Protein AF-A0A399EYM3-F1 (afdb_monomer)

Organism: NCBI:txid1644118

Foldseek 3Di:
DDWDWDDDPPDIDTDDDPVVCVVLVHDPPFDWDWDADPVGIDIHGPPPPDVVNVVVVVVCCVVCVVVVVVVVCVVVVVD

Nearest PDB structures (foldseek):
  1ub4-assembly1_C-2  TM=8.719E-01  e=4.014E-03  Escherichia coli
  2mrn-assembly1_B  TM=8.475E-01  e=4.275E-03  Escherichia coli K-12
  1mvf-assembly2_D  TM=8.726E-01  e=2.840E-02  Escherichia coli
  2mru-assembly1_A  TM=8.433E-01  e=5.688E-02  Escherichia coli K-12
  2ro4-assembly1_B  TM=8.204E-01  e=7.798E-02  Bacillus subtilis

Mean predicted aligned error: 10.33 Å

pLDDT: mean 88.5, std 7.73, range [59.69, 96.44]

Radius of gyration: 20.5 Å; Cα contacts (8 Å, |Δi|>4): 47; chains: 1; bounding box: 37×27×59 Å

Secondary structure (DSSP, 8-state):
----EEEETTEEEEPPPHHHHHHHT--TT--EEEEEETTEEEEEE--PPPHHHHHHHHHHHHHHHHHHHHHHHHHHT--

InterPro domains:
  IPR007159 SpoVT-AbrB domain [PF04014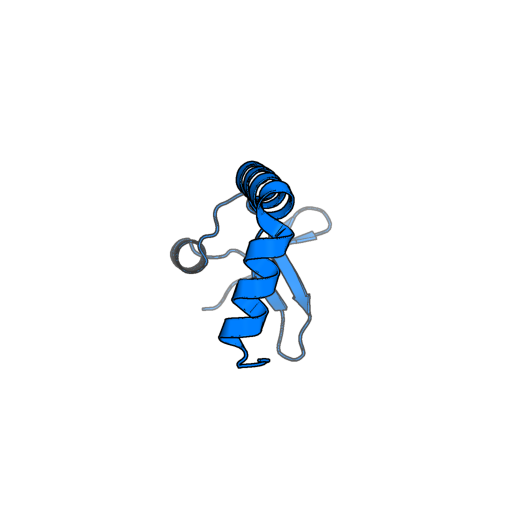] (8-47)
  I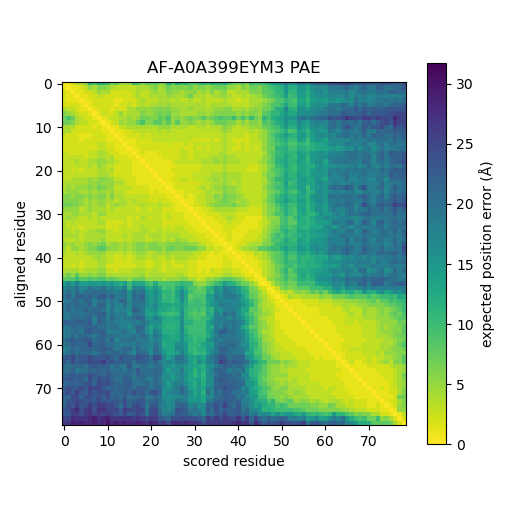PR007159 SpoVT-AbrB domain [PS51740] (3-48)
  IPR007159 SpoVT-AbrB domain [SM00966] (6-51)
  IPR007159 SpoVT-AbrB domain [TIGR01439] (14-47)
  IPR010916 TonB box, conserved site [PS00430] (1-37)
  IPR037914 SpoVT-AbrB domain superfamily [SSF89447] (1-50)

Solvent-accessible surface area (backbone atoms only — not comparable to full-atom values): 5156 Å² total; per-residue (Å²): 136,92,80,66,81,40,83,54,88,98,42,76,45,71,84,77,57,70,72,60,29,59,77,67,74,49,57,96,87,63,64,63,46,78,45,86,52,97,94,46,75,50,77,42,76,56,81,71,71,51,70,67,56,51,52,51,49,51,52,49,45,71,74,39,42,70,59,55,49,53,50,57,34,58,77,70,66,67,124

Structure (mmCIF, N/CA/C/O backbone):
data_AF-A0A399EYM3-F1
#
_entry.id   AF-A0A399EYM3-F1
#
loop_
_atom_site.group_PDB
_atom_site.id
_atom_site.type_symbol
_atom_site.label_atom_id
_atom_site.label_alt_id
_atom_site.label_comp_id
_atom_site.label_asym_id
_atom_site.label_entity_id
_atom_site.label_seq_id
_atom_site.pdbx_PDB_ins_code
_atom_site.Cartn_x
_atom_site.Cartn_y
_atom_site.Cartn_z
_atom_site.occupancy
_atom_site.B_iso_or_equiv
_atom_site.auth_seq_id
_atom_site.auth_comp_id
_atom_site.auth_asym_id
_atom_site.auth_atom_id
_atom_site.pdbx_PDB_model_num
ATOM 1 N N . MET A 1 1 ? -13.305 -8.158 9.600 1.00 79.19 1 MET A N 1
ATOM 2 C CA . MET A 1 1 ? -12.510 -8.063 10.848 1.00 79.19 1 MET A CA 1
ATOM 3 C C . MET A 1 1 ? -12.677 -6.661 11.418 1.00 79.19 1 MET A C 1
ATOM 5 O O . MET A 1 1 ? -12.565 -5.721 10.647 1.00 79.19 1 MET A O 1
ATOM 9 N N . LYS A 1 2 ? -12.985 -6.503 12.712 1.00 88.38 2 LYS A N 1
ATOM 10 C CA . LYS A 1 2 ? -13.116 -5.175 13.344 1.00 88.38 2 LYS A CA 1
ATOM 11 C C . LYS A 1 2 ? -11.768 -4.736 13.934 1.00 88.38 2 LYS A C 1
ATOM 13 O O . LYS A 1 2 ? -11.017 -5.572 14.446 1.00 88.38 2 LYS A O 1
ATOM 18 N N . ARG A 1 3 ? -11.458 -3.444 13.831 1.00 92.88 3 ARG A N 1
ATOM 19 C CA . ARG A 1 3 ? -10.244 -2.801 14.355 1.00 92.88 3 ARG A CA 1
ATOM 20 C C . ARG A 1 3 ? -10.600 -1.432 14.926 1.00 92.88 3 ARG A C 1
ATOM 22 O O . ARG A 1 3 ? -11.607 -0.853 14.531 1.00 92.88 3 ARG A O 1
ATOM 29 N N . THR A 1 4 ? -9.769 -0.946 15.838 1.00 94.88 4 THR A N 1
ATOM 30 C CA . THR A 1 4 ? -9.927 0.363 16.479 1.00 94.88 4 THR A CA 1
ATOM 31 C C . THR A 1 4 ? -8.830 1.292 15.987 1.00 94.88 4 THR A C 1
ATOM 33 O O . THR A 1 4 ? -7.696 0.860 15.773 1.00 94.88 4 THR A O 1
ATOM 36 N N . LEU A 1 5 ? -9.183 2.559 15.806 1.00 94.94 5 LEU A N 1
ATOM 37 C CA . LEU A 1 5 ? -8.246 3.618 15.475 1.00 94.94 5 LEU A CA 1
ATOM 38 C C . LEU A 1 5 ? -7.424 4.005 16.709 1.00 94.94 5 LEU A C 1
ATOM 40 O O . LEU A 1 5 ? -7.960 4.144 17.808 1.00 94.94 5 LEU A O 1
ATOM 44 N N . LEU A 1 6 ? -6.120 4.164 16.519 1.00 95.62 6 LEU A N 1
ATOM 45 C CA . LEU A 1 6 ? -5.158 4.527 17.553 1.00 95.62 6 LEU A CA 1
ATOM 46 C C . LEU A 1 6 ? -4.607 5.919 17.261 1.00 95.62 6 LEU A C 1
ATOM 48 O O . LEU A 1 6 ? -4.295 6.226 16.113 1.00 95.62 6 LEU A O 1
ATOM 52 N N . SER A 1 7 ? -4.447 6.741 18.295 1.00 94.50 7 SER A N 1
ATOM 53 C CA . SER A 1 7 ? -3.772 8.033 18.160 1.00 94.50 7 SER A CA 1
ATOM 54 C C . SER A 1 7 ? -2.253 7.839 18.148 1.00 94.50 7 SER A C 1
ATOM 56 O O . SER A 1 7 ? -1.697 7.202 19.044 1.00 94.50 7 SER A O 1
ATOM 58 N N . LEU A 1 8 ? -1.590 8.384 17.130 1.00 91.38 8 LEU A N 1
ATOM 59 C CA . LEU A 1 8 ? -0.138 8.443 16.977 1.00 91.38 8 LEU A CA 1
ATOM 60 C C . LEU A 1 8 ? 0.271 9.898 16.725 1.00 91.38 8 LEU A C 1
ATOM 62 O O . LEU A 1 8 ? 0.345 10.361 15.585 1.00 91.38 8 LEU A O 1
ATOM 66 N N . GLY A 1 9 ? 0.532 10.633 17.807 1.00 91.94 9 GLY A N 1
ATOM 67 C CA . GLY A 1 9 ? 0.865 12.055 17.739 1.00 91.94 9 GLY A CA 1
ATOM 68 C C . GLY A 1 9 ? -0.302 12.870 17.181 1.00 91.94 9 GLY A C 1
ATOM 69 O O . GLY A 1 9 ? -1.377 12.882 17.770 1.00 91.94 9 GLY A O 1
ATOM 70 N N . ASN A 1 10 ? -0.084 13.539 16.046 1.00 93.88 10 ASN A N 1
ATOM 71 C CA . ASN A 1 10 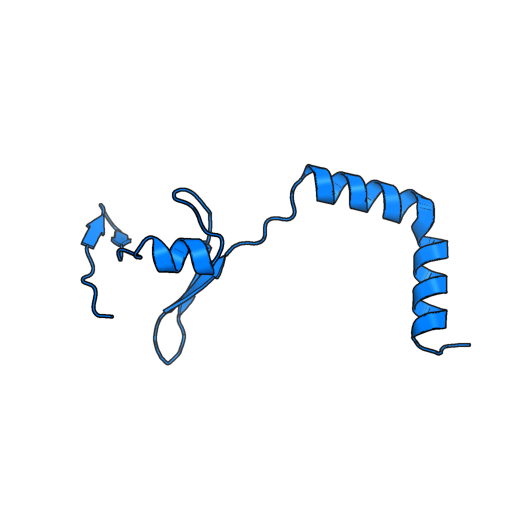? -1.128 14.290 15.337 1.00 93.88 10 ASN A CA 1
ATOM 72 C C . ASN A 1 10 ? -1.854 13.458 14.259 1.00 93.88 10 ASN A C 1
ATOM 74 O O . ASN A 1 10 ? -2.618 13.997 13.462 1.00 93.88 10 ASN A O 1
ATOM 78 N N . SER A 1 11 ? -1.587 12.153 14.203 1.00 91.44 11 SER A N 1
ATOM 79 C CA . SER A 1 11 ? -2.129 11.243 13.196 1.00 91.44 11 SER A CA 1
ATOM 80 C C . SER A 1 11 ? -2.890 10.096 13.847 1.00 91.44 11 SER A C 1
ATOM 82 O O . SER A 1 11 ? -2.781 9.838 15.044 1.00 91.44 11 SER A O 1
ATOM 84 N N . THR A 1 12 ? -3.666 9.382 13.038 1.00 93.56 12 THR A N 1
ATOM 85 C CA . THR A 1 12 ? -4.394 8.187 13.461 1.00 93.56 12 THR A CA 1
ATOM 86 C C . THR A 1 12 ? -3.887 6.975 12.689 1.00 93.56 12 THR A C 1
ATOM 88 O O . THR A 1 12 ? -3.656 7.065 11.486 1.00 93.56 12 THR A O 1
ATOM 91 N N . ALA A 1 13 ? -3.731 5.841 13.366 1.00 92.12 13 ALA A N 1
ATOM 92 C CA . ALA A 1 13 ? -3.341 4.576 12.756 1.00 92.12 13 ALA A CA 1
ATOM 93 C C . ALA A 1 13 ? -4.369 3.470 12.998 1.00 92.12 13 ALA A C 1
ATOM 95 O O . ALA A 1 13 ? -5.123 3.487 13.969 1.00 92.12 13 ALA A O 1
ATOM 96 N N . VAL A 1 14 ? -4.353 2.470 12.118 1.00 93.81 14 VAL A N 1
ATOM 97 C CA . VAL A 1 14 ? -5.103 1.219 12.256 1.00 93.81 14 VAL A CA 1
ATOM 98 C C . VAL A 1 14 ? -4.134 0.046 12.172 1.00 93.81 14 VAL A C 1
ATOM 100 O O . VAL A 1 14 ? -3.190 0.064 11.385 1.00 93.81 14 VAL A O 1
ATOM 103 N N . THR A 1 15 ? -4.347 -0.984 12.989 1.00 92.62 15 THR A N 1
ATOM 104 C CA . THR A 1 15 ? -3.485 -2.169 12.998 1.00 92.62 15 THR A CA 1
ATOM 105 C C . THR A 1 15 ? -3.948 -3.205 11.977 1.00 92.62 15 THR A C 1
ATOM 107 O O . THR A 1 15 ? -5.082 -3.699 12.019 1.00 92.62 15 THR A O 1
ATOM 110 N N . LEU A 1 16 ? -3.042 -3.571 11.070 1.00 91.31 16 LEU A N 1
ATOM 111 C CA . LEU A 1 16 ? -3.236 -4.641 10.095 1.00 91.31 16 LEU A CA 1
ATOM 112 C C . LEU A 1 16 ? -2.608 -5.936 10.634 1.00 91.31 16 LEU A C 1
ATOM 114 O O . LEU A 1 16 ? -1.514 -5.887 11.196 1.00 91.31 16 LEU A O 1
ATOM 118 N N . PRO A 1 17 ? -3.297 -7.083 10.539 1.00 92.06 17 PRO A N 1
ATOM 119 C CA . PRO A 1 17 ? -2.763 -8.339 11.035 1.00 92.06 17 PRO A CA 1
ATOM 120 C C . PRO A 1 17 ? -1.671 -8.883 10.090 1.00 92.06 17 PRO A C 1
ATOM 122 O O . PRO A 1 17 ? -1.719 -8.595 8.890 1.00 92.06 17 PRO A O 1
ATOM 125 N N . PRO A 1 18 ? -0.713 -9.681 10.598 1.00 90.94 18 PRO A N 1
ATOM 126 C CA . PRO A 1 18 ? 0.403 -10.192 9.798 1.00 90.94 18 PRO A CA 1
ATOM 127 C C . PRO A 1 18 ? -0.025 -10.983 8.556 1.00 90.94 18 PRO A C 1
ATOM 129 O O . PRO A 1 18 ? 0.548 -10.792 7.490 1.00 90.94 18 PRO A O 1
ATOM 132 N N . ASP A 1 19 ? -1.084 -11.792 8.653 1.00 92.88 19 ASP A N 1
ATOM 133 C CA . ASP A 1 19 ? -1.600 -12.586 7.529 1.00 92.88 19 ASP A CA 1
ATOM 134 C C . ASP A 1 19 ? -2.093 -11.713 6.363 1.00 92.88 19 ASP A C 1
ATOM 136 O O . ASP A 1 19 ? -1.967 -12.082 5.195 1.00 92.88 19 ASP A O 1
ATOM 140 N N . LEU A 1 20 ? -2.630 -10.524 6.657 1.00 90.62 20 LEU A N 1
ATOM 141 C CA . LEU A 1 20 ? -3.051 -9.580 5.625 1.00 90.62 20 LEU A CA 1
ATOM 142 C C . LEU A 1 20 ? -1.843 -8.929 4.946 1.00 90.62 20 LEU A C 1
ATOM 144 O O . LEU A 1 20 ? -1.870 -8.726 3.734 1.00 90.62 20 LEU A O 1
ATOM 148 N N . LEU A 1 21 ? -0.796 -8.621 5.715 1.00 90.25 21 LEU A N 1
ATOM 149 C CA . LEU A 1 21 ? 0.447 -8.066 5.184 1.00 90.25 21 LEU A CA 1
ATOM 150 C C . LEU A 1 21 ? 1.134 -9.066 4.247 1.00 90.25 21 LEU A C 1
ATOM 152 O O . LEU A 1 21 ? 1.458 -8.702 3.120 1.00 90.25 21 LEU A O 1
ATOM 156 N N . GLU A 1 22 ? 1.235 -10.337 4.644 1.00 89.38 22 GLU A N 1
ATOM 157 C CA . GLU A 1 22 ? 1.802 -11.405 3.808 1.00 89.38 22 GLU A CA 1
ATOM 158 C C . GLU A 1 22 ? 1.048 -11.566 2.483 1.00 89.38 22 GLU A C 1
ATOM 160 O O . GLU A 1 22 ? 1.660 -11.620 1.416 1.00 89.38 22 GLU A O 1
ATOM 165 N N . ARG A 1 23 ? -0.291 -11.569 2.520 1.00 88.69 23 ARG A N 1
ATOM 166 C CA . ARG A 1 23 ? -1.125 -11.671 1.308 1.00 88.69 23 ARG A CA 1
ATOM 167 C C . ARG A 1 23 ? -0.949 -10.494 0.351 1.00 88.69 23 ARG A C 1
ATOM 169 O O . ARG A 1 23 ? -1.150 -10.660 -0.850 1.00 88.69 23 ARG A O 1
ATOM 176 N N . LEU A 1 24 ? -0.615 -9.318 0.877 1.00 85.44 24 LEU A N 1
ATOM 177 C CA . LEU A 1 24 ? -0.358 -8.109 0.095 1.00 85.44 24 LEU A CA 1
ATOM 178 C C . LEU A 1 24 ? 1.128 -7.932 -0.257 1.00 85.44 24 LEU A C 1
ATOM 180 O O . LEU A 1 24 ? 1.461 -6.989 -0.972 1.00 85.44 24 LEU A O 1
ATOM 184 N N . GLY A 1 25 ? 2.007 -8.824 0.219 1.00 86.12 25 GLY A N 1
ATOM 185 C CA . GLY A 1 25 ? 3.456 -8.707 0.057 1.00 86.12 25 GLY A CA 1
ATOM 186 C C . GLY A 1 25 ? 4.046 -7.478 0.751 1.00 86.12 25 GLY A C 1
ATOM 187 O O . GLY A 1 25 ? 5.03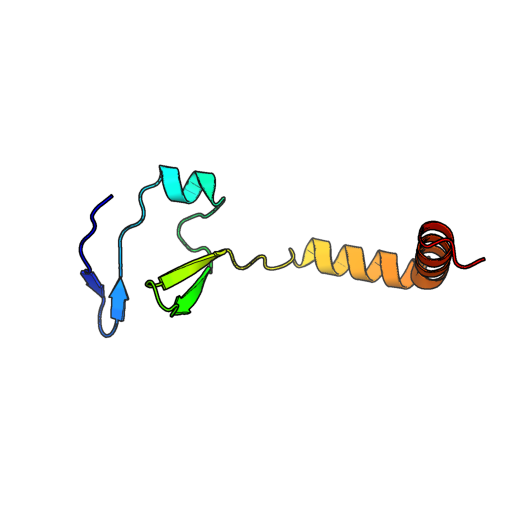5 -6.934 0.268 1.00 86.12 25 GLY A O 1
ATOM 188 N N . LEU A 1 26 ? 3.416 -7.017 1.834 1.00 87.06 26 LEU A N 1
ATOM 189 C CA . LEU A 1 26 ? 3.824 -5.850 2.611 1.00 87.06 26 LEU A CA 1
ATOM 190 C C . LEU A 1 26 ? 4.596 -6.265 3.863 1.00 87.06 26 LEU A C 1
ATOM 192 O O . LEU A 1 26 ? 4.280 -7.263 4.508 1.00 87.06 26 LEU A O 1
ATOM 196 N N . HIS A 1 27 ? 5.552 -5.436 4.254 1.00 87.81 27 HIS A N 1
ATOM 197 C CA . HIS A 1 27 ? 6.335 -5.571 5.474 1.00 87.81 27 HIS A CA 1
ATOM 198 C C . HIS A 1 27 ? 6.288 -4.272 6.284 1.00 87.81 27 HIS A C 1
ATOM 200 O O . HIS A 1 27 ? 6.011 -3.188 5.768 1.00 87.81 27 HIS A O 1
ATOM 206 N N . SER A 1 28 ? 6.564 -4.367 7.586 1.00 84.19 28 SER A N 1
ATOM 207 C CA . SER A 1 28 ? 6.692 -3.184 8.439 1.00 84.19 28 SER A CA 1
ATOM 208 C C . SER A 1 28 ? 7.775 -2.249 7.899 1.00 84.19 28 SER A C 1
ATOM 210 O O . SER A 1 28 ? 8.933 -2.643 7.794 1.00 84.19 28 SER A O 1
ATOM 212 N N . GLY A 1 29 ? 7.398 -1.004 7.604 1.00 85.88 29 GLY A N 1
ATOM 213 C CA . GLY A 1 29 ? 8.286 -0.003 7.005 1.00 85.88 29 GLY A CA 1
ATOM 214 C C . GLY A 1 29 ? 8.077 0.205 5.503 1.00 85.88 29 GLY A C 1
ATOM 215 O O . GLY A 1 29 ? 8.591 1.186 4.969 1.00 85.88 29 GLY A O 1
ATOM 216 N N . ASP A 1 30 ? 7.289 -0.645 4.837 1.00 86.75 30 ASP A N 1
ATOM 217 C CA . ASP A 1 30 ? 6.930 -0.435 3.435 1.00 86.75 30 ASP A CA 1
ATOM 218 C C . ASP A 1 30 ? 6.035 0.797 3.266 1.00 86.75 30 ASP A C 1
ATOM 220 O O . ASP A 1 30 ? 5.190 1.124 4.105 1.00 86.75 30 ASP A O 1
ATOM 224 N N . THR A 1 31 ? 6.216 1.486 2.140 1.00 88.44 31 THR A N 1
ATOM 225 C CA . THR A 1 31 ? 5.384 2.634 1.773 1.00 88.44 31 THR A CA 1
ATOM 226 C C . THR A 1 31 ? 4.132 2.156 1.043 1.00 88.44 31 THR A C 1
ATOM 228 O O . THR A 1 31 ? 4.197 1.347 0.115 1.00 88.44 31 THR A O 1
ATOM 231 N N . VAL A 1 32 ? 2.983 2.691 1.444 1.00 91.00 32 VAL A N 1
ATOM 232 C CA . VAL A 1 32 ? 1.680 2.407 0.839 1.00 91.00 32 VAL A CA 1
ATOM 233 C C . VAL A 1 32 ? 1.015 3.702 0.395 1.00 91.00 32 VAL A C 1
ATOM 235 O O . VAL A 1 32 ? 1.213 4.756 0.997 1.00 91.00 32 VAL A O 1
ATOM 238 N N . GLU A 1 33 ? 0.217 3.613 -0.659 1.00 91.44 33 GLU A N 1
ATOM 239 C CA . GLU A 1 33 ? -0.689 4.672 -1.079 1.00 91.44 33 GLU A CA 1
ATOM 240 C C . GLU A 1 33 ? -2.032 4.489 -0.366 1.00 91.44 33 GLU A C 1
ATOM 242 O O . GLU A 1 33 ? -2.535 3.367 -0.251 1.00 91.44 33 GLU A O 1
ATOM 247 N N . VAL A 1 34 ? -2.588 5.591 0.136 1.00 92.62 34 VAL A N 1
ATOM 248 C CA . VAL A 1 34 ? -3.838 5.621 0.899 1.00 92.62 34 VAL A CA 1
ATOM 249 C C . VAL A 1 34 ? -4.788 6.598 0.220 1.00 92.62 34 VAL A C 1
ATOM 251 O O . VAL A 1 34 ? -4.461 7.773 0.070 1.00 92.62 34 VAL A O 1
ATOM 254 N N . GLU A 1 35 ? -5.962 6.116 -0.170 1.00 94.81 35 GLU A N 1
ATOM 255 C CA . GLU A 1 35 ? -6.958 6.879 -0.920 1.00 94.81 35 GLU A CA 1
ATOM 256 C C . GLU A 1 35 ? -8.333 6.770 -0.252 1.00 94.81 35 GLU A C 1
ATOM 258 O O . GLU A 1 35 ? -8.751 5.685 0.160 1.00 94.81 35 GLU A O 1
ATOM 263 N N . ALA A 1 36 ? -9.037 7.897 -0.128 1.00 95.25 36 ALA A N 1
ATOM 264 C CA . ALA A 1 36 ? -10.419 7.909 0.335 1.00 95.25 36 ALA A CA 1
ATOM 265 C C . ALA A 1 36 ? -11.360 7.549 -0.823 1.00 95.25 36 ALA A C 1
ATOM 267 O O . ALA A 1 36 ? -11.261 8.100 -1.913 1.00 95.25 36 ALA A O 1
ATOM 268 N N . THR A 1 37 ? -12.286 6.640 -0.559 1.00 96.31 37 THR A N 1
ATOM 269 C CA . THR A 1 37 ? -13.293 6.126 -1.494 1.00 96.31 37 THR A CA 1
ATOM 270 C C . THR A 1 37 ? -14.684 6.295 -0.881 1.00 96.31 37 THR A C 1
ATOM 272 O O . THR A 1 3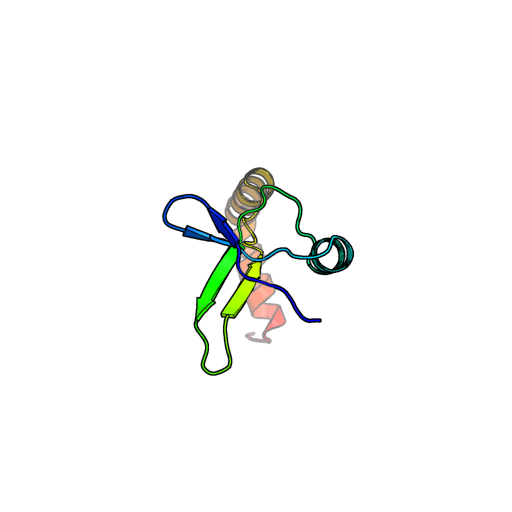7 ? -14.797 6.606 0.306 1.00 96.31 37 THR A O 1
ATOM 275 N N . GLU A 1 38 ? -15.747 6.068 -1.654 1.00 96.44 38 GLU A N 1
ATOM 276 C CA . GLU A 1 38 ? -17.131 6.188 -1.162 1.00 96.44 38 GLU A CA 1
ATOM 277 C C . GLU A 1 38 ? -17.426 5.238 0.014 1.00 96.44 38 GLU A C 1
ATOM 279 O O . GLU A 1 38 ? -18.129 5.610 0.952 1.00 96.44 38 GLU A O 1
ATOM 284 N N . ASP A 1 39 ? -16.816 4.051 0.008 1.00 94.06 39 ASP A N 1
ATOM 285 C CA . ASP A 1 39 ? -17.053 2.996 1.001 1.00 94.06 39 ASP A CA 1
ATOM 286 C C . ASP A 1 39 ? -15.998 2.942 2.121 1.00 94.06 39 ASP A C 1
ATOM 288 O O . ASP A 1 39 ? -16.064 2.091 3.013 1.00 94.06 39 ASP A O 1
ATOM 292 N N . GLY A 1 40 ? -14.997 3.828 2.094 1.00 93.19 40 GLY A N 1
ATOM 293 C CA . GLY A 1 40 ? -13.938 3.856 3.101 1.00 93.19 40 GLY A CA 1
ATOM 294 C C . GLY A 1 40 ? -12.565 4.197 2.538 1.00 93.19 40 GLY A C 1
ATOM 295 O O . GLY A 1 40 ? -12.419 5.116 1.741 1.00 93.19 40 GLY A O 1
ATOM 296 N N . ILE A 1 41 ? -11.534 3.479 2.984 1.00 93.12 41 ILE A N 1
ATOM 297 C CA . ILE A 1 41 ? -10.137 3.764 2.640 1.00 93.12 41 ILE A CA 1
ATOM 298 C C . ILE A 1 41 ? -9.556 2.598 1.847 1.00 93.12 41 ILE A C 1
ATOM 300 O O . ILE A 1 41 ? -9.563 1.456 2.313 1.00 93.12 41 ILE A O 1
ATOM 304 N N . LEU A 1 42 ? -8.998 2.902 0.681 1.00 92.50 42 LEU A N 1
ATOM 305 C CA . LEU A 1 42 ? -8.233 1.969 -0.128 1.00 92.50 42 LEU A CA 1
ATOM 306 C C . LEU A 1 42 ? -6.742 2.119 0.191 1.00 92.50 42 LEU A C 1
ATOM 308 O O . LEU A 1 42 ? -6.190 3.214 0.116 1.00 92.50 42 LEU A O 1
ATOM 312 N N . ILE A 1 43 ? -6.088 1.006 0.533 1.00 91.00 43 ILE A N 1
ATOM 313 C CA . ILE A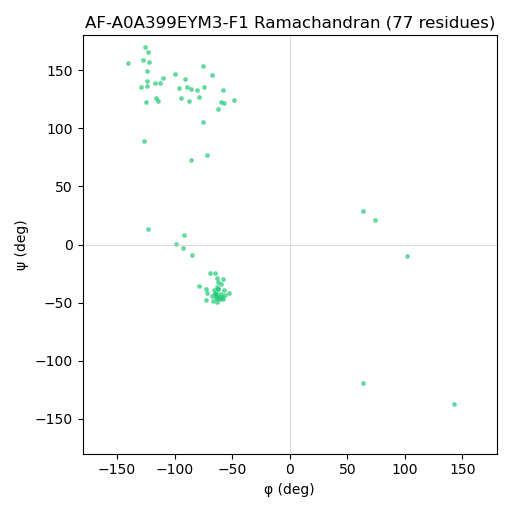 1 43 ? -4.643 0.946 0.787 1.00 91.00 43 ILE A CA 1
ATOM 314 C C . ILE A 1 43 ? -4.006 0.074 -0.291 1.00 91.00 43 ILE A C 1
ATOM 316 O O . ILE A 1 43 ? -4.389 -1.087 -0.454 1.00 91.00 43 ILE A O 1
ATOM 320 N N . ARG A 1 44 ? -3.034 0.620 -1.027 1.00 88.88 44 ARG A N 1
ATOM 321 C CA . ARG A 1 44 ? -2.329 -0.079 -2.110 1.00 88.88 44 ARG A CA 1
ATOM 322 C C . ARG A 1 44 ? -0.817 -0.074 -1.861 1.00 88.88 44 ARG A C 1
ATOM 324 O O . ARG A 1 44 ? -0.275 0.972 -1.508 1.00 88.88 44 ARG A O 1
ATOM 331 N N . PRO A 1 45 ? -0.106 -1.201 -2.059 1.00 85.50 45 PRO A N 1
ATOM 332 C CA . PRO A 1 45 ? 1.353 -1.202 -2.038 1.00 85.50 45 PRO A CA 1
ATOM 333 C C . PRO A 1 45 ? 1.903 -0.231 -3.082 1.00 85.50 45 PRO A C 1
ATOM 335 O O . PRO A 1 45 ? 1.488 -0.279 -4.245 1.00 85.50 45 PRO A O 1
ATOM 338 N N . VAL A 1 46 ? 2.869 0.608 -2.704 1.00 82.44 46 VAL A N 1
ATOM 339 C CA . VAL A 1 46 ? 3.628 1.363 -3.701 1.00 82.44 46 VAL A CA 1
ATOM 340 C C . VAL A 1 46 ? 4.599 0.386 -4.350 1.00 82.44 46 VAL A C 1
ATOM 342 O O . VAL A 1 46 ? 5.604 0.002 -3.757 1.00 82.44 46 VAL A O 1
ATOM 345 N N . LYS A 1 47 ? 4.311 -0.034 -5.586 1.00 68.62 47 LYS A N 1
ATOM 346 C CA . LYS A 1 47 ? 5.294 -0.745 -6.412 1.00 68.62 47 LYS A CA 1
ATOM 347 C C . LYS A 1 47 ? 6.353 0.255 -6.866 1.00 68.62 47 LYS A C 1
ATOM 349 O O . LYS A 1 47 ? 6.332 0.714 -8.005 1.00 68.62 47 LYS A O 1
ATOM 354 N N . ALA A 1 48 ? 7.266 0.616 -5.971 1.00 61.81 48 ALA A N 1
ATOM 355 C CA . ALA A 1 48 ? 8.498 1.257 -6.387 1.00 61.81 48 ALA A CA 1
ATOM 356 C C . ALA A 1 48 ? 9.229 0.247 -7.274 1.00 61.81 48 ALA A C 1
ATOM 358 O O . ALA A 1 48 ? 9.550 -0.861 -6.838 1.00 61.81 48 ALA A O 1
ATOM 359 N N . LEU A 1 49 ? 9.417 0.589 -8.549 1.00 63.44 49 LEU A N 1
ATOM 360 C CA . LEU A 1 49 ? 10.231 -0.232 -9.427 1.00 63.44 49 LEU A CA 1
ATOM 361 C C . LEU A 1 49 ? 11.630 -0.281 -8.807 1.00 63.44 49 LEU A C 1
ATOM 363 O O . LEU A 1 49 ? 12.211 0.773 -8.552 1.00 63.44 49 LEU A O 1
ATOM 367 N N . ASP A 1 50 ? 12.139 -1.481 -8.516 1.00 74.00 50 ASP A N 1
ATOM 368 C CA . ASP A 1 50 ? 13.463 -1.643 -7.914 1.00 74.00 50 ASP A CA 1
ATOM 369 C C . ASP A 1 50 ? 14.476 -0.783 -8.705 1.00 74.00 50 ASP A C 1
ATOM 371 O O . ASP A 1 50 ? 14.568 -0.938 -9.926 1.00 74.00 50 ASP A O 1
ATOM 375 N N . PRO A 1 51 ? 15.235 0.133 -8.072 1.00 75.44 51 PRO A N 1
ATOM 376 C CA . PRO A 1 51 ? 16.112 1.056 -8.797 1.00 75.44 51 PRO A CA 1
ATOM 377 C C . PRO A 1 51 ? 17.158 0.356 -9.681 1.00 75.44 51 PRO A C 1
ATOM 379 O O . PRO A 1 51 ? 17.585 0.885 -10.713 1.00 75.44 51 PRO A O 1
ATOM 382 N N . LYS A 1 52 ? 17.593 -0.851 -9.298 1.00 79.25 52 LYS A N 1
ATOM 383 C CA . LYS A 1 52 ? 18.488 -1.698 -10.094 1.00 79.25 52 LYS A CA 1
ATOM 384 C C . LYS A 1 52 ? 17.745 -2.279 -11.290 1.00 79.25 52 LYS A C 1
ATOM 386 O O . LYS A 1 52 ? 18.311 -2.283 -12.385 1.00 79.25 52 LYS A O 1
ATOM 391 N N . PHE A 1 53 ? 16.504 -2.728 -11.104 1.00 82.50 53 PHE A N 1
ATOM 392 C CA . PHE A 1 53 ? 15.647 -3.166 -12.205 1.00 82.50 53 PHE A CA 1
ATOM 393 C C . PHE A 1 53 ? 15.357 -2.019 -13.175 1.00 82.50 53 PHE A C 1
ATOM 395 O O . PHE A 1 53 ? 15.538 -2.181 -14.375 1.00 82.50 53 PHE A O 1
ATOM 402 N N . GLU A 1 54 ? 15.006 -0.837 -12.675 1.00 84.81 54 GLU A N 1
ATOM 403 C CA . GLU A 1 54 ? 14.746 0.349 -13.489 1.00 84.81 54 GLU A CA 1
ATOM 404 C C . GLU A 1 54 ? 15.980 0.744 -14.316 1.00 84.81 54 GLU A C 1
ATOM 406 O O . GLU A 1 54 ? 15.887 1.026 -15.512 1.00 84.81 54 GLU A O 1
ATOM 411 N N . ARG A 1 55 ? 17.174 0.697 -13.709 1.00 87.12 55 ARG A N 1
ATOM 412 C CA . ARG A 1 55 ? 18.438 0.939 -14.417 1.00 87.12 55 ARG A CA 1
ATOM 413 C C . ARG A 1 55 ? 18.728 -0.131 -15.471 1.00 87.12 55 ARG A C 1
ATOM 415 O O . ARG A 1 55 ? 19.164 0.212 -16.569 1.00 87.12 55 ARG A O 1
ATOM 422 N N . ALA A 1 56 ? 18.492 -1.404 -15.159 1.00 89.12 56 ALA A N 1
ATOM 423 C CA . ALA A 1 56 ? 18.668 -2.501 -16.108 1.00 89.12 56 ALA A CA 1
ATOM 424 C C . ALA A 1 56 ? 17.688 -2.383 -17.285 1.00 89.12 56 ALA A C 1
ATOM 426 O O . ALA A 1 56 ? 18.100 -2.488 -18.439 1.00 89.12 56 ALA A O 1
ATOM 427 N N . LEU A 1 57 ? 16.421 -2.076 -17.003 1.00 90.12 57 LEU A N 1
ATOM 428 C CA . LEU A 1 57 ? 15.385 -1.850 -18.002 1.00 90.12 57 LEU A CA 1
ATOM 429 C C . LEU A 1 57 ? 15.756 -0.681 -18.917 1.00 90.12 57 LEU A C 1
ATOM 431 O O . LEU A 1 57 ? 15.726 -0.839 -20.134 1.00 90.12 57 LEU A O 1
ATOM 435 N N . ARG A 1 58 ? 16.203 0.454 -18.359 1.00 89.75 58 ARG A N 1
ATOM 436 C CA . ARG A 1 58 ? 16.712 1.587 -19.151 1.00 89.75 58 ARG A CA 1
ATOM 437 C C . ARG A 1 58 ? 17.861 1.189 -20.073 1.00 89.75 58 ARG A C 1
ATOM 439 O O . ARG A 1 58 ? 17.871 1.597 -21.230 1.00 89.75 58 ARG A O 1
ATOM 446 N N . ALA A 1 59 ? 18.812 0.387 -19.593 1.00 94.12 59 ALA A N 1
ATOM 447 C CA . ALA A 1 59 ? 19.934 -0.071 -20.410 1.00 94.12 59 ALA A CA 1
ATOM 448 C C . ALA A 1 59 ? 19.479 -0.978 -21.568 1.00 94.12 59 ALA A C 1
ATOM 450 O O . ALA A 1 59 ? 19.951 -0.826 -22.694 1.00 94.12 59 ALA A O 1
ATOM 451 N N . VAL A 1 60 ? 18.540 -1.894 -21.310 1.00 94.25 60 VAL A N 1
ATOM 452 C CA . VAL A 1 60 ? 17.976 -2.792 -22.331 1.00 94.25 60 VAL A CA 1
ATOM 453 C C . VAL A 1 60 ? 17.167 -2.007 -23.361 1.00 94.25 60 VAL A C 1
ATOM 455 O O . VAL A 1 60 ? 17.400 -2.166 -24.558 1.00 94.25 60 VAL A O 1
ATOM 458 N N . VAL A 1 61 ? 16.273 -1.121 -22.918 1.00 93.00 61 VAL A N 1
ATOM 459 C CA . VAL A 1 61 ? 15.458 -0.276 -23.804 1.00 93.00 61 VAL A CA 1
ATOM 460 C C . VAL A 1 61 ? 16.340 0.663 -24.626 1.00 93.00 61 VAL A C 1
ATOM 462 O O . VAL A 1 61 ? 16.142 0.777 -25.830 1.00 93.00 61 VAL A O 1
ATOM 465 N N . GLY A 1 62 ? 17.360 1.280 -24.025 1.00 92.25 62 GLY A N 1
ATOM 466 C CA . GLY A 1 62 ? 18.308 2.126 -24.754 1.00 92.25 62 GLY A CA 1
ATOM 467 C C . GLY A 1 62 ? 19.104 1.358 -25.814 1.00 92.25 62 GLY A C 1
ATOM 468 O O . GLY A 1 62 ? 19.331 1.870 -26.906 1.00 92.25 62 GLY A O 1
ATOM 469 N N . ARG A 1 63 ? 19.493 0.109 -25.527 1.00 93.81 63 ARG A N 1
ATOM 470 C CA . ARG A 1 63 ? 20.273 -0.725 -26.455 1.00 93.81 63 ARG A CA 1
ATOM 471 C C . ARG A 1 63 ? 19.432 -1.352 -27.569 1.00 93.81 63 ARG A C 1
ATOM 473 O O . ARG A 1 63 ? 19.926 -1.501 -28.682 1.00 93.81 63 ARG A O 1
ATOM 480 N N . TYR A 1 64 ? 18.192 -1.738 -27.276 1.00 94.56 64 TYR A N 1
ATOM 481 C CA . TYR A 1 64 ? 17.359 -2.551 -28.170 1.00 94.56 64 TYR A CA 1
ATOM 482 C C . TYR A 1 64 ? 16.019 -1.902 -28.534 1.00 94.56 64 TYR A C 1
ATOM 484 O O . TYR A 1 64 ? 15.151 -2.573 -29.085 1.00 94.56 64 TYR A O 1
ATOM 492 N N . GLY A 1 65 ? 15.835 -0.608 -28.266 1.00 90.38 65 GLY A N 1
ATOM 493 C CA . GLY A 1 65 ? 14.547 0.079 -28.407 1.00 90.38 65 GLY A CA 1
AT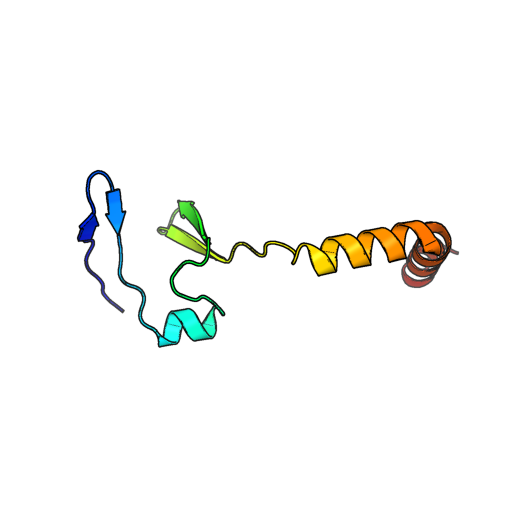OM 494 C C . GLY A 1 65 ? 13.891 -0.083 -29.779 1.00 90.38 65 GLY A C 1
ATOM 495 O O . GLY A 1 65 ? 12.699 -0.361 -29.852 1.00 90.38 65 GLY A O 1
ATOM 496 N N . ASN A 1 66 ? 14.663 -0.008 -30.868 1.00 92.00 66 ASN A N 1
ATOM 497 C CA . ASN A 1 66 ? 14.133 -0.233 -32.220 1.00 92.00 66 ASN A CA 1
ATOM 498 C C . ASN A 1 66 ? 13.657 -1.674 -32.445 1.00 92.00 66 ASN A C 1
ATOM 500 O O . ASN A 1 66 ? 12.628 -1.881 -33.080 1.00 92.00 66 ASN A O 1
ATOM 504 N N . THR A 1 67 ? 14.377 -2.666 -31.919 1.00 94.19 67 THR A N 1
ATOM 505 C CA . THR A 1 67 ? 13.977 -4.077 -32.005 1.00 94.19 67 THR A CA 1
ATOM 506 C C . THR A 1 67 ? 12.720 -4.335 -31.183 1.00 94.19 67 THR A C 1
ATOM 508 O O . THR A 1 67 ? 11.795 -4.965 -31.678 1.00 94.19 67 THR A O 1
ATOM 511 N N . LEU A 1 68 ? 12.657 -3.796 -29.961 1.00 92.88 68 L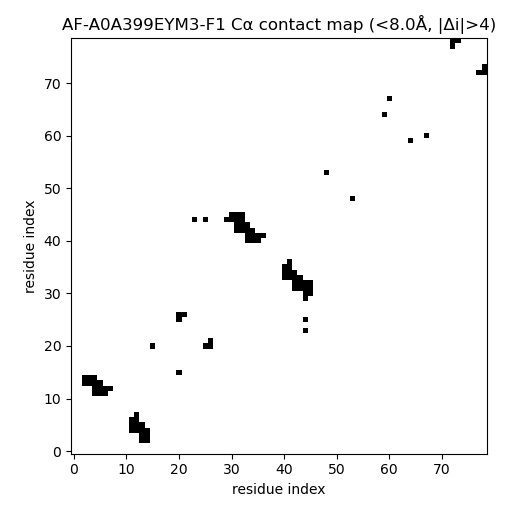EU A N 1
ATOM 512 C CA . LEU A 1 68 ? 11.480 -3.896 -29.094 1.00 92.88 68 LEU A CA 1
ATOM 513 C C . LEU A 1 68 ? 10.254 -3.224 -29.726 1.00 92.88 68 LEU A C 1
ATOM 515 O O . LEU A 1 68 ? 9.154 -3.760 -29.646 1.00 92.88 68 LEU A O 1
ATOM 519 N N . ARG A 1 69 ? 10.443 -2.082 -30.400 1.00 90.88 69 ARG A N 1
ATOM 520 C CA . ARG A 1 69 ? 9.373 -1.395 -31.132 1.00 90.88 69 ARG A CA 1
ATOM 521 C C . ARG A 1 69 ? 8.839 -2.243 -32.285 1.00 90.88 69 ARG A C 1
ATOM 523 O O . ARG A 1 69 ? 7.634 -2.430 -32.370 1.00 90.88 69 ARG A O 1
ATOM 530 N N . ARG A 1 70 ? 9.724 -2.787 -33.126 1.00 92.38 70 ARG A N 1
ATOM 531 C CA . ARG A 1 70 ? 9.325 -3.650 -34.251 1.00 92.38 70 ARG A CA 1
ATOM 532 C C . ARG A 1 70 ? 8.647 -4.937 -33.785 1.00 92.38 70 ARG A C 1
ATOM 534 O O . ARG A 1 70 ? 7.695 -5.376 -34.413 1.00 92.38 70 ARG A O 1
ATOM 541 N N . LEU A 1 71 ? 9.107 -5.511 -32.673 1.00 92.19 71 LEU A N 1
ATOM 542 C CA . LEU A 1 71 ? 8.451 -6.657 -32.042 1.00 92.19 71 LEU A CA 1
ATOM 543 C C . LEU A 1 71 ? 7.016 -6.309 -31.621 1.00 92.19 71 LEU A C 1
ATOM 545 O O . LEU A 1 71 ? 6.093 -7.050 -31.921 1.00 92.19 71 LEU A O 1
ATOM 549 N N . ALA A 1 72 ? 6.818 -5.146 -30.997 1.00 92.12 72 ALA A N 1
ATOM 550 C CA . ALA A 1 72 ? 5.493 -4.693 -30.583 1.00 92.12 72 ALA A CA 1
ATOM 551 C C . ALA A 1 72 ? 4.566 -4.312 -31.754 1.00 92.12 72 ALA A C 1
ATOM 553 O O . ALA A 1 72 ? 3.351 -4.283 -31.572 1.00 92.12 72 ALA A O 1
ATOM 554 N N . GLU A 1 73 ? 5.113 -3.934 -32.912 1.00 92.12 73 GLU A N 1
ATOM 555 C CA . GLU A 1 73 ? 4.360 -3.704 -34.157 1.00 92.12 73 GLU A CA 1
ATOM 556 C C . GLU A 1 73 ? 3.891 -5.043 -34.751 1.00 92.12 73 GLU A C 1
ATOM 558 O O . GLU A 1 73 ? 2.699 -5.213 -34.996 1.00 92.12 73 GLU A O 1
ATOM 563 N N . TYR A 1 74 ? 4.792 -6.029 -34.840 1.00 91.00 74 TYR A N 1
ATOM 564 C CA . TYR A 1 74 ? 4.463 -7.394 -35.264 1.00 91.00 74 TYR A CA 1
ATOM 565 C C . TYR A 1 74 ? 3.398 -8.048 -34.366 1.00 91.00 74 TYR A C 1
ATOM 567 O O . TYR A 1 74 ? 2.407 -8.575 -34.864 1.00 91.00 74 TYR A O 1
ATOM 575 N N . ASP A 1 75 ? 3.538 -7.950 -33.038 1.00 88.56 75 ASP A N 1
ATOM 576 C CA . ASP A 1 75 ? 2.589 -8.546 -32.083 1.00 88.56 75 ASP A CA 1
ATOM 577 C C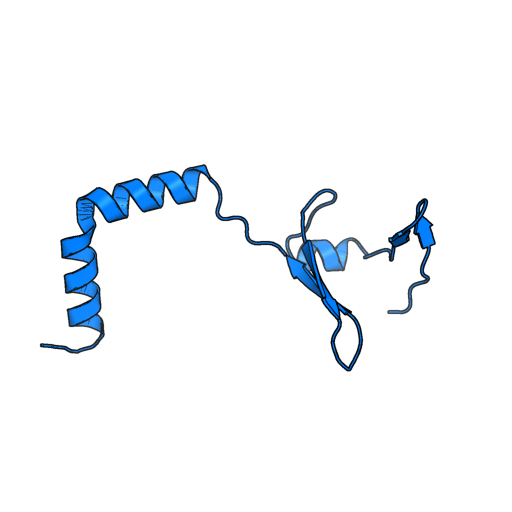 . ASP A 1 75 ? 1.179 -7.926 -32.153 1.00 88.56 75 ASP A C 1
ATOM 579 O O . ASP A 1 75 ? 0.201 -8.571 -31.771 1.00 88.56 75 ASP A O 1
ATOM 583 N N . ARG A 1 76 ? 1.051 -6.680 -32.634 1.00 88.38 76 ARG A N 1
ATOM 584 C CA . ARG A 1 76 ? -0.246 -6.014 -32.848 1.00 88.38 76 ARG A CA 1
ATOM 585 C C . ARG A 1 76 ? -0.892 -6.354 -34.192 1.00 88.38 76 ARG A C 1
ATOM 587 O O . ARG A 1 76 ? -2.061 -6.028 -34.379 1.00 88.38 76 ARG A O 1
ATOM 594 N N . GLY A 1 77 ? -0.169 -7.029 -35.088 1.00 78.62 77 GLY A N 1
ATOM 595 C CA . GLY A 1 77 ? -0.623 -7.303 -36.451 1.00 78.62 77 GLY A CA 1
ATOM 596 C C . GLY A 1 77 ? -0.586 -6.073 -37.363 1.00 78.62 77 GLY A C 1
ATOM 597 O O . GLY A 1 77 ? -1.298 -6.047 -38.364 1.00 78.62 77 GLY A O 1
ATOM 598 N N . ASP A 1 78 ? 0.216 -5.064 -37.011 1.00 70.31 78 ASP A N 1
ATOM 599 C CA . ASP A 1 78 ? 0.450 -3.872 -37.825 1.00 70.31 78 ASP A CA 1
ATOM 600 C C . ASP A 1 78 ? 1.586 -4.168 -38.837 1.00 70.31 78 ASP A C 1
ATOM 602 O O . ASP A 1 78 ? 2.714 -3.706 -38.655 1.00 70.31 78 ASP A O 1
ATOM 606 N N . GLU A 1 79 ? 1.322 -4.977 -39.872 1.00 59.69 79 GLU A N 1
ATOM 607 C CA . GLU A 1 79 ? 2.208 -5.147 -41.050 1.00 59.69 79 GLU A CA 1
ATOM 608 C C . GLU A 1 79 ? 1.553 -4.645 -42.342 1.00 59.69 79 GLU A C 1
ATOM 610 O O . GLU A 1 79 ? 0.380 -5.000 -42.606 1.00 59.69 79 GLU A O 1
#

Sequence (79 aa):
MKRTLLSLGNSTAVTLPPDLLERLGLHSGDTVEVEATEDGILIRPVKALDPKFERALRAVVGRYGNTLRRLAEYDRGDE